Protein AF-A0A6Y2X0E4-F1 (afdb_monomer)

Organism: Salmonella diarizonae (NCBI:txid59204)

Solvent-accessible surface area (backbone atoms only — not comparable to full-atom values): 7925 Å² total; per-residue (Å²): 113,32,58,65,43,71,46,100,84,41,27,29,21,33,70,99,68,46,73,74,57,58,69,72,53,64,66,85,81,56,88,63,68,41,44,64,70,55,48,49,54,53,50,50,55,52,50,52,54,48,49,60,52,33,59,72,36,67,65,51,34,49,26,45,75,61,36,54,72,58,32,35,50,45,54,49,53,46,24,68,73,56,34,54,70,52,50,62,66,43,54,67,26,38,50,23,34,60,68,66,35,27,64,57,21,17,50,46,40,56,74,32,71,62,17,74,76,41,46,74,62,27,47,49,47,19,52,23,44,44,71,54,39,53,65,84,78,50,75,77,79,78,81,125

Radius of gyration: 17.16 Å; Cα contacts (8 Å, |Δi|>4): 173; chains: 1; bounding box: 37×36×43 Å

Sequence (144 aa):
SHKPYIDSLGYPTVGVGFKLGPQGASLKNYTFCLTDNVIEAWLQENIDRVYRSMQRNEKINRALLYSNSVRADILISMAYQMGVNGLAGFNNMLVAITGQDWNNAADEMRRSIWAKQTPERAERHATVIETGQWAPVYNFVINQ

Foldseek 3Di:
DWQFDQDPQQFTAIDPGHGDDDHPDDSVVPPDGDDPVRVVVVVVVLLVVLVVVLCVDPLSVLLCVLADPQLNVLLSVVCSVQNSVRSVVLNQLSVCSNVVVQLSNLVSLCPDPVCVVPVLSSNLSSVCSNPVDNPPSHDDPPPD

Secondary structure (DSSP, 8-state):
-BPPEE-TTS-EEETTTEE-SSTT--GGG----B-HHHHHHHHHHHHHHHHHHHHTSHHHHHHHHHS-HHHHHHHHHHHHHHHHHHHHT-HHHHHHHHTT-HHHHHHHHHTSHHHHHSHHHHHHHHHHHHHS--TTTS------

InterPro domains:
  IPR002196 Glycoside hydrolase, family 24 [PF00959] (2-116)
  IPR023346 Lysozyme-like domain superfamily [SSF53955] (2-138)
  IPR023347 Lysozyme domain superfamily [G3DSA:1.10.530.40] (1-142)
  IPR052619 Bacteriophage lysozyme-like [PTHR37406] (3-133)

Mean predicted aligned error: 4.48 Å

pLDDT: mean 94.45, std 9.69, range [33.06, 98.81]

Structure (mmCIF, N/CA/C/O backbone):
data_AF-A0A6Y2X0E4-F1
#
_entry.id   AF-A0A6Y2X0E4-F1
#
loop_
_atom_site.group_PDB
_atom_site.id
_atom_site.type_symbol
_atom_site.label_atom_id
_atom_site.label_alt_id
_atom_site.label_comp_id
_atom_site.label_asym_id
_atom_site.label_entity_id
_atom_site.label_seq_id
_atom_site.pdbx_PDB_ins_code
_atom_site.Cartn_x
_atom_site.Cartn_y
_atom_site.Cartn_z
_atom_site.occupancy
_atom_site.B_iso_or_equiv
_atom_site.auth_seq_id
_atom_site.auth_comp_id
_atom_site.auth_asym_id
_atom_site.auth_atom_id
_atom_site.pdbx_PDB_model_num
ATOM 1 N N . SER A 1 1 ? 19.398 6.090 -13.243 1.00 85.69 1 SER A N 1
ATOM 2 C CA . SER A 1 1 ? 18.702 5.406 -14.355 1.00 85.69 1 SER A CA 1
ATOM 3 C C . SER A 1 1 ? 18.625 3.915 -14.066 1.00 85.69 1 SER A C 1
ATOM 5 O O . SER A 1 1 ? 19.574 3.333 -13.553 1.00 85.69 1 SER A O 1
ATOM 7 N N . HIS A 1 2 ? 17.482 3.310 -14.366 1.00 93.69 2 HIS A N 1
ATOM 8 C CA . HIS A 1 2 ? 17.087 1.949 -14.025 1.00 93.69 2 HIS A CA 1
ATOM 9 C C . HIS A 1 2 ? 17.197 1.045 -15.245 1.00 93.69 2 HIS A C 1
ATOM 11 O O . HIS A 1 2 ? 16.571 1.309 -16.274 1.00 93.69 2 HIS A O 1
ATOM 17 N N . LYS A 1 3 ? 17.985 -0.024 -15.122 1.00 95.62 3 LYS A N 1
ATOM 18 C CA . LYS A 1 3 ? 18.105 -1.071 -16.141 1.00 95.62 3 LYS A CA 1
ATOM 19 C C . LYS A 1 3 ? 17.106 -2.196 -15.857 1.00 95.62 3 LYS A C 1
ATOM 21 O O . LYS A 1 3 ? 16.924 -2.535 -14.687 1.00 95.62 3 LYS A O 1
ATOM 26 N N . PRO A 1 4 ? 16.487 -2.791 -16.890 1.00 96.69 4 PRO A N 1
ATOM 27 C CA . PRO A 1 4 ? 15.738 -4.030 -16.742 1.00 96.69 4 PRO A CA 1
ATOM 28 C C . PRO A 1 4 ? 16.581 -5.136 -16.086 1.00 96.69 4 PRO A C 1
ATOM 30 O O . PRO A 1 4 ? 17.757 -5.306 -16.413 1.00 96.69 4 PRO A O 1
ATOM 33 N N . TYR A 1 5 ? 15.974 -5.895 -15.179 1.00 96.25 5 TYR A N 1
ATOM 34 C CA . TYR A 1 5 ? 16.561 -7.025 -14.459 1.00 96.25 5 TYR A CA 1
ATOM 35 C C . TYR A 1 5 ? 15.555 -8.181 -14.365 1.00 96.25 5 TYR A C 1
ATOM 37 O O . TYR A 1 5 ? 14.369 -7.991 -14.619 1.00 96.25 5 TYR A O 1
ATOM 45 N N . ILE A 1 6 ? 16.015 -9.391 -14.039 1.00 97.19 6 ILE A N 1
ATOM 46 C CA . ILE A 1 6 ? 15.119 -10.518 -13.740 1.00 97.19 6 ILE A CA 1
ATOM 47 C C . ILE A 1 6 ? 14.829 -10.511 -12.240 1.00 97.19 6 ILE A C 1
ATOM 49 O O . ILE A 1 6 ? 15.765 -10.548 -11.441 1.00 97.19 6 ILE A O 1
ATOM 53 N N . ASP A 1 7 ? 13.556 -10.428 -11.855 1.00 94.88 7 ASP A N 1
ATOM 54 C CA . ASP A 1 7 ? 13.161 -10.474 -10.447 1.00 94.88 7 ASP A CA 1
ATOM 55 C C . ASP A 1 7 ? 13.283 -11.881 -9.837 1.00 94.88 7 ASP A C 1
ATOM 57 O O . ASP A 1 7 ? 13.592 -12.863 -10.514 1.00 94.88 7 ASP A O 1
ATOM 61 N N . SER A 1 8 ? 13.033 -11.992 -8.529 1.00 90.94 8 SER A N 1
ATOM 62 C CA . SER A 1 8 ? 13.119 -13.261 -7.794 1.00 90.94 8 SER A CA 1
ATOM 63 C C . SER A 1 8 ? 12.133 -14.329 -8.274 1.00 90.94 8 SER A C 1
ATOM 65 O O . SER A 1 8 ? 12.314 -15.504 -7.963 1.00 90.94 8 SER A O 1
ATOM 67 N N . LEU A 1 9 ? 11.105 -13.943 -9.035 1.00 91.19 9 LEU A N 1
ATOM 68 C CA . LEU A 1 9 ? 10.119 -14.844 -9.621 1.00 91.19 9 LEU A CA 1
ATOM 69 C C . LEU A 1 9 ? 10.422 -15.154 -11.098 1.00 91.19 9 LEU A C 1
ATOM 71 O O . LEU A 1 9 ? 9.677 -15.902 -11.729 1.00 91.19 9 LEU A O 1
ATOM 75 N N . GLY A 1 10 ? 11.516 -14.636 -11.662 1.00 95.06 10 GLY A N 1
ATOM 76 C CA . GLY A 1 10 ? 11.939 -14.924 -13.031 1.00 95.06 10 GLY A CA 1
ATOM 77 C C . GLY A 1 10 ? 11.286 -14.042 -14.101 1.00 95.06 10 GLY A C 1
ATOM 78 O O . GLY A 1 10 ? 11.324 -14.401 -15.282 1.00 95.06 10 GLY A O 1
ATOM 79 N N . TYR A 1 11 ? 10.669 -12.919 -13.729 1.00 96.75 11 TYR A N 1
ATOM 80 C CA . TYR A 1 11 ? 10.089 -11.976 -14.687 1.00 96.75 11 TYR A CA 1
ATOM 81 C C . TYR A 1 11 ? 11.062 -10.837 -15.019 1.00 96.75 11 TYR A C 1
ATOM 83 O O . TYR A 1 11 ? 11.751 -10.344 -14.123 1.00 96.75 11 TYR A O 1
ATOM 91 N N . PRO A 1 12 ? 11.107 -10.366 -16.281 1.00 97.38 12 PRO A N 1
ATOM 92 C CA . PRO A 1 12 ? 11.740 -9.095 -16.612 1.00 97.38 12 PRO A CA 1
ATOM 93 C C . PRO A 1 12 ? 11.022 -7.948 -15.909 1.00 97.38 12 PRO A C 1
ATOM 95 O O . PRO A 1 12 ? 9.812 -7.784 -16.075 1.00 97.38 12 PRO A O 1
ATOM 98 N N . THR A 1 13 ? 11.777 -7.145 -15.173 1.00 95.94 13 THR A N 1
ATOM 99 C CA . THR A 1 13 ? 11.279 -6.116 -14.261 1.00 95.94 13 THR A CA 1
ATOM 100 C C . THR A 1 13 ? 12.200 -4.889 -14.299 1.00 95.94 13 THR A C 1
ATOM 102 O O . THR A 1 13 ? 13.376 -5.004 -14.636 1.00 95.94 13 THR A O 1
ATOM 105 N N . VAL A 1 14 ? 11.694 -3.688 -14.004 1.00 95.75 14 VAL A N 1
ATOM 106 C CA . VAL A 1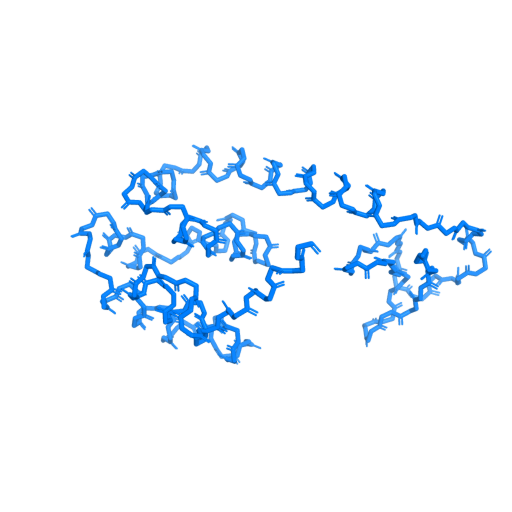 14 ? 12.501 -2.452 -13.940 1.00 95.75 14 VAL A CA 1
ATOM 107 C C . VAL A 1 14 ? 12.056 -1.532 -12.804 1.00 95.75 14 VAL A C 1
ATOM 109 O O . VAL A 1 14 ? 10.890 -1.534 -12.404 1.00 95.75 14 VAL A O 1
ATOM 112 N N . GLY A 1 15 ? 12.988 -0.718 -12.300 1.00 92.25 15 GLY A N 1
ATOM 113 C CA . GLY A 1 15 ? 12.719 0.304 -11.290 1.00 92.25 15 GLY A CA 1
ATOM 114 C C . GLY A 1 15 ? 12.159 -0.290 -10.002 1.00 92.25 15 GLY A C 1
ATOM 115 O O . GLY A 1 15 ? 12.710 -1.244 -9.464 1.00 92.25 15 GLY A O 1
ATOM 116 N N . VAL A 1 16 ? 11.033 0.247 -9.532 1.00 89.06 16 VAL A N 1
ATOM 117 C CA . VAL A 1 16 ? 10.366 -0.158 -8.279 1.00 89.06 16 VAL A CA 1
ATOM 118 C C . VAL A 1 16 ? 9.529 -1.443 -8.404 1.00 89.06 16 VAL A C 1
ATOM 120 O O . VAL A 1 16 ? 8.525 -1.610 -7.716 1.00 89.06 16 VAL A O 1
ATOM 123 N N . GLY A 1 17 ? 9.925 -2.362 -9.288 1.00 87.25 17 GLY A N 1
ATOM 124 C CA . GLY A 1 17 ? 9.238 -3.642 -9.471 1.00 87.25 17 GLY A CA 1
ATOM 125 C C . GLY A 1 17 ? 8.208 -3.670 -10.606 1.00 87.25 17 GLY A C 1
ATOM 126 O O . GLY A 1 17 ? 7.274 -4.470 -10.559 1.00 87.25 17 GLY A O 1
ATOM 127 N N . PHE A 1 18 ? 8.344 -2.826 -11.635 1.00 91.25 18 PHE A N 1
ATOM 128 C CA . PHE A 1 18 ? 7.450 -2.874 -12.796 1.00 91.25 18 PHE A CA 1
ATOM 129 C C . PHE A 1 18 ? 7.782 -4.047 -13.710 1.00 91.25 18 PHE A C 1
ATOM 131 O O . PHE A 1 18 ? 8.813 -4.048 -14.381 1.00 91.25 18 PHE A O 1
ATOM 138 N N . LYS A 1 19 ? 6.874 -5.021 -13.767 1.00 92.75 19 LYS A N 1
ATOM 139 C CA . LYS A 1 19 ? 6.943 -6.164 -14.678 1.00 92.75 19 LYS A CA 1
ATOM 140 C C . LYS A 1 19 ? 6.837 -5.708 -16.137 1.00 92.75 19 LYS A C 1
ATOM 142 O O . LYS A 1 19 ? 5.866 -5.063 -16.523 1.00 92.75 19 LYS A O 1
ATOM 147 N N . LEU A 1 20 ? 7.808 -6.099 -16.956 1.00 94.50 20 LEU A N 1
ATOM 148 C CA . LEU A 1 20 ? 7.929 -5.740 -18.372 1.00 94.50 20 LEU A CA 1
ATOM 149 C C . LEU A 1 20 ? 7.461 -6.843 -19.333 1.00 94.50 20 LEU A C 1
ATOM 151 O O . LEU A 1 20 ? 7.294 -6.593 -20.528 1.00 94.50 20 LEU A O 1
ATOM 155 N N . GLY A 1 21 ? 7.283 -8.077 -18.857 1.00 94.56 21 GLY A N 1
ATOM 156 C CA . GLY A 1 21 ? 6.902 -9.187 -19.728 1.00 94.56 21 GLY A CA 1
ATOM 157 C C . GLY A 1 21 ? 6.663 -10.520 -19.026 1.00 94.56 21 GLY A C 1
ATOM 158 O O . GLY A 1 21 ? 6.610 -10.579 -17.793 1.00 94.56 21 GLY A O 1
ATOM 159 N N . PRO A 1 22 ? 6.459 -11.598 -19.807 1.00 96.19 22 PRO A N 1
ATOM 160 C CA . PRO A 1 22 ? 6.201 -12.929 -19.273 1.00 96.19 22 PRO A CA 1
ATOM 161 C C . PRO A 1 22 ? 7.445 -13.530 -18.608 1.00 96.19 22 PRO A C 1
ATOM 163 O O . PRO A 1 22 ? 8.574 -13.093 -18.838 1.00 96.19 22 PRO A O 1
ATOM 166 N N . GLN A 1 23 ? 7.223 -14.543 -17.769 1.00 96.62 23 GLN A N 1
ATOM 167 C CA . GLN A 1 23 ? 8.292 -15.237 -17.050 1.00 96.62 23 GLN A CA 1
ATOM 168 C C . GLN A 1 23 ? 9.280 -15.854 -18.044 1.00 96.62 23 GLN A C 1
ATOM 170 O O . GLN A 1 23 ? 8.866 -16.408 -19.061 1.00 96.62 23 GLN A O 1
ATOM 175 N N . GLY A 1 24 ? 10.578 -15.757 -17.759 1.00 94.31 24 GLY A N 1
ATOM 176 C CA . GLY A 1 24 ? 11.629 -16.343 -18.596 1.00 94.31 24 GLY A CA 1
ATOM 177 C C . GLY A 1 24 ? 11.917 -15.598 -19.905 1.00 94.31 24 GLY A C 1
ATOM 178 O O . GLY A 1 24 ? 12.793 -16.023 -20.658 1.00 94.31 24 GLY A O 1
ATOM 179 N N . ALA A 1 25 ? 11.238 -14.482 -20.192 1.00 96.75 25 ALA A N 1
ATOM 180 C CA . ALA A 1 25 ? 11.591 -13.656 -21.341 1.00 96.75 25 ALA A CA 1
ATOM 181 C C . ALA A 1 25 ? 13.013 -13.082 -21.195 1.00 96.75 25 ALA A C 1
ATOM 183 O O . ALA A 1 25 ? 13.436 -12.652 -20.122 1.00 96.75 25 ALA A O 1
ATOM 184 N N . SER A 1 26 ? 13.769 -13.080 -22.295 1.00 96.00 26 SER A N 1
ATOM 185 C CA . SER A 1 26 ? 15.163 -12.632 -22.283 1.00 96.00 26 SER A CA 1
ATOM 186 C C . SER A 1 26 ? 15.268 -11.120 -22.078 1.00 96.00 26 SER A C 1
ATOM 188 O O . SER A 1 26 ? 14.636 -10.350 -22.804 1.00 96.00 26 SER A O 1
ATOM 190 N N . LEU A 1 27 ? 16.159 -10.684 -21.178 1.00 95.94 27 LEU A N 1
ATOM 191 C CA . LEU A 1 27 ? 16.482 -9.261 -20.999 1.00 95.94 27 LEU A CA 1
ATOM 192 C C . LEU A 1 27 ? 17.016 -8.594 -22.275 1.00 95.94 27 LEU A C 1
ATOM 194 O O . LEU A 1 27 ? 16.895 -7.382 -22.418 1.00 95.94 27 LEU A O 1
ATOM 198 N N . LYS A 1 28 ? 17.548 -9.368 -23.234 1.00 95.75 28 LYS A N 1
ATOM 199 C CA . LYS A 1 28 ? 18.023 -8.851 -24.530 1.00 95.75 28 LYS A CA 1
ATOM 200 C C . LYS A 1 28 ? 16.928 -8.144 -25.339 1.00 95.75 28 LYS A C 1
ATOM 202 O O . LYS A 1 28 ? 17.253 -7.316 -26.181 1.00 95.75 28 LYS A O 1
ATOM 207 N N . ASN A 1 29 ? 15.655 -8.436 -25.062 1.00 94.19 29 ASN A N 1
ATOM 208 C CA . ASN A 1 29 ? 14.514 -7.787 -25.710 1.00 94.19 29 ASN A CA 1
ATOM 209 C C . ASN A 1 29 ? 14.220 -6.379 -25.150 1.00 94.19 29 ASN A C 1
ATOM 211 O O . ASN A 1 29 ? 13.408 -5.658 -25.723 1.00 94.19 29 ASN A O 1
ATOM 215 N N . TYR A 1 30 ? 14.862 -5.978 -24.047 1.00 94.62 30 TYR A N 1
ATOM 216 C CA . TYR A 1 30 ? 14.616 -4.717 -23.344 1.00 94.62 30 TYR A CA 1
ATOM 217 C C . TYR A 1 30 ? 15.886 -3.858 -23.347 1.00 94.62 30 TYR A C 1
ATOM 219 O O . TYR A 1 30 ? 16.681 -3.873 -22.411 1.00 94.62 30 TYR A O 1
ATOM 227 N N . THR A 1 31 ? 16.093 -3.113 -24.432 1.00 94.69 31 THR A N 1
ATOM 228 C CA . THR A 1 31 ? 17.335 -2.361 -24.699 1.00 94.69 31 THR A CA 1
ATOM 229 C C . THR A 1 31 ? 17.370 -0.952 -24.093 1.00 94.69 31 THR A C 1
ATOM 231 O O . THR A 1 31 ? 18.334 -0.216 -24.294 1.00 94.69 31 THR A O 1
ATOM 234 N N . PHE A 1 32 ? 16.332 -0.559 -23.353 1.00 93.56 32 PHE A N 1
ATOM 235 C CA . PHE A 1 32 ? 16.172 0.780 -22.786 1.00 93.56 32 PHE A CA 1
ATOM 236 C C . PHE A 1 32 ? 16.536 0.836 -21.295 1.00 93.56 32 PHE A C 1
ATOM 238 O O . PHE A 1 32 ? 16.590 -0.176 -20.601 1.00 93.56 32 PHE A O 1
ATOM 245 N N . CYS A 1 33 ? 16.750 2.051 -20.790 1.00 93.06 33 CYS A N 1
ATOM 246 C CA . CYS A 1 33 ? 16.818 2.355 -19.360 1.00 93.06 33 CYS A CA 1
ATOM 247 C C . CYS A 1 33 ? 15.768 3.416 -19.036 1.00 93.06 33 CYS A C 1
ATOM 249 O O . CYS A 1 33 ? 15.512 4.291 -19.862 1.00 93.06 33 CYS A O 1
ATOM 251 N N . LEU A 1 34 ? 15.202 3.378 -17.833 1.00 93.88 34 LEU A N 1
ATOM 252 C CA . LEU A 1 34 ? 14.244 4.389 -17.380 1.00 93.88 34 LEU A CA 1
ATOM 253 C C . LEU A 1 34 ? 14.918 5.358 -16.410 1.00 93.88 34 LEU A C 1
ATOM 255 O O . LEU A 1 34 ? 15.734 4.959 -15.584 1.00 93.88 34 LEU A O 1
ATOM 259 N N . THR A 1 35 ? 14.636 6.650 -16.513 1.00 95.50 35 THR A N 1
ATOM 260 C CA . THR A 1 35 ? 15.101 7.622 -15.514 1.00 95.50 35 THR A CA 1
ATOM 261 C C . THR A 1 35 ? 14.222 7.556 -14.269 1.00 95.50 35 THR A C 1
ATOM 263 O O . THR A 1 35 ? 13.135 6.978 -14.310 1.00 95.50 35 THR A O 1
ATOM 266 N N . ASP A 1 36 ? 14.681 8.146 -13.166 1.00 93.38 36 ASP A N 1
ATOM 267 C CA . ASP A 1 36 ? 13.885 8.239 -11.938 1.00 93.38 36 ASP A CA 1
ATOM 268 C C . ASP A 1 36 ? 12.542 8.935 -12.206 1.00 93.38 36 ASP A C 1
ATOM 270 O O . ASP A 1 36 ? 11.502 8.374 -11.883 1.00 93.38 36 ASP A O 1
ATOM 274 N N . ASN A 1 37 ? 12.545 10.040 -12.961 1.00 95.38 37 ASN A N 1
ATOM 275 C CA . ASN A 1 37 ? 11.324 10.760 -13.346 1.00 95.38 37 ASN A CA 1
ATOM 276 C C . ASN A 1 37 ? 10.328 9.889 -14.133 1.00 95.38 37 ASN A C 1
ATOM 278 O O . ASN A 1 37 ? 9.119 10.031 -13.973 1.00 95.38 37 ASN A O 1
ATOM 282 N N . VAL A 1 38 ? 10.807 8.986 -15.000 1.00 94.38 38 VAL A N 1
ATOM 283 C CA . VAL A 1 38 ? 9.918 8.085 -15.755 1.00 94.38 38 VAL A CA 1
ATOM 284 C C . VAL A 1 38 ? 9.341 7.000 -14.846 1.00 94.38 38 VAL A C 1
ATOM 286 O O . VAL A 1 38 ? 8.163 6.667 -14.964 1.00 94.38 38 VAL A O 1
ATOM 289 N N . ILE A 1 39 ? 10.148 6.461 -13.928 1.00 94.25 39 ILE A N 1
ATOM 290 C CA . I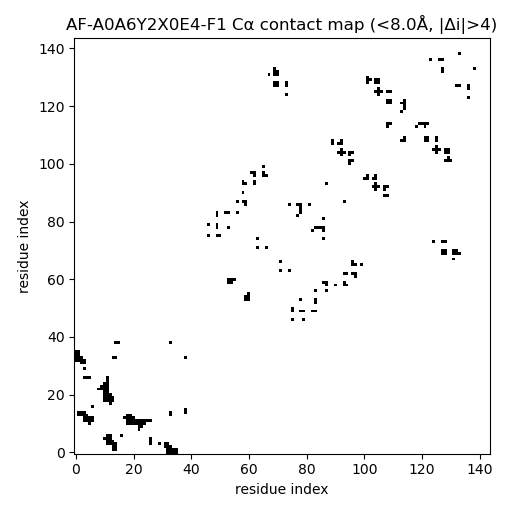LE A 1 39 ? 9.678 5.500 -12.922 1.00 94.25 39 ILE A CA 1
ATOM 291 C C . ILE A 1 39 ? 8.639 6.144 -12.003 1.00 94.25 39 ILE A C 1
ATOM 293 O O . ILE A 1 39 ? 7.606 5.532 -11.743 1.00 94.25 39 ILE A O 1
ATOM 297 N N . GLU A 1 40 ? 8.883 7.372 -11.559 1.00 93.38 40 GLU A N 1
ATOM 298 C CA . GLU A 1 40 ? 7.977 8.133 -10.703 1.00 93.38 40 GLU A CA 1
ATOM 299 C C . GLU A 1 40 ? 6.658 8.443 -11.414 1.00 93.38 40 GLU A C 1
ATOM 301 O O . GLU A 1 40 ? 5.594 8.133 -10.883 1.00 93.38 40 GLU A O 1
ATOM 306 N N . ALA A 1 41 ? 6.707 8.946 -12.652 1.00 94.56 41 ALA A N 1
ATOM 307 C CA . ALA A 1 41 ? 5.503 9.209 -13.438 1.00 94.56 41 ALA A CA 1
ATOM 308 C C . ALA A 1 41 ? 4.669 7.935 -13.657 1.00 94.56 41 ALA A C 1
ATOM 310 O O . ALA A 1 41 ? 3.444 7.955 -13.536 1.00 94.56 41 ALA A O 1
ATOM 311 N N . TRP A 1 42 ? 5.323 6.803 -13.937 1.00 93.19 42 TRP A N 1
ATOM 312 C CA . TRP A 1 42 ? 4.619 5.533 -14.096 1.00 93.19 42 TRP A CA 1
ATOM 313 C C . TRP A 1 42 ? 4.033 5.029 -12.770 1.00 93.19 42 TRP A C 1
ATOM 315 O O . TRP A 1 42 ? 2.911 4.519 -12.738 1.00 93.19 42 TRP A O 1
ATOM 325 N N . LEU A 1 43 ? 4.754 5.188 -11.658 1.00 92.88 43 LEU A N 1
ATOM 326 C CA . LEU A 1 43 ? 4.237 4.863 -10.331 1.00 92.88 43 LEU A CA 1
ATOM 327 C C . LEU A 1 43 ? 2.997 5.694 -10.008 1.00 92.88 43 LEU A C 1
ATOM 329 O O . LEU A 1 43 ? 1.985 5.116 -9.610 1.00 92.88 43 LEU A O 1
ATOM 333 N N . GLN A 1 44 ? 3.050 7.002 -10.253 1.00 94.06 44 GLN A N 1
ATOM 334 C CA . GLN A 1 44 ? 1.934 7.906 -10.008 1.00 94.06 44 GLN A CA 1
ATOM 335 C C . GLN A 1 44 ? 0.702 7.519 -10.832 1.00 94.06 44 GLN A C 1
ATOM 337 O O . GLN A 1 44 ? -0.380 7.379 -10.271 1.00 94.06 44 GLN A O 1
ATOM 342 N N . GLU A 1 45 ? 0.856 7.230 -12.127 1.00 94.75 45 GLU A N 1
ATOM 343 C CA . GLU A 1 45 ? -0.263 6.782 -12.970 1.00 94.75 45 GLU A CA 1
ATOM 344 C C . GLU A 1 45 ? -0.896 5.480 -12.444 1.00 94.75 45 GLU A C 1
ATOM 346 O O . GLU A 1 45 ? -2.119 5.300 -12.450 1.00 94.75 45 GLU A O 1
ATOM 351 N N . ASN A 1 46 ? -0.079 4.546 -11.946 1.00 92.44 46 AS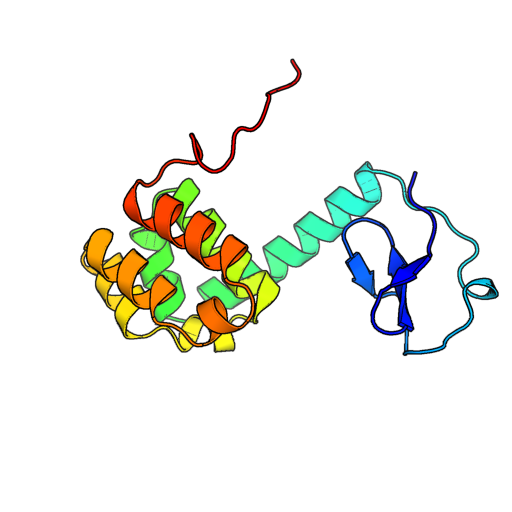N A N 1
ATOM 352 C CA . ASN A 1 46 ? -0.595 3.315 -11.353 1.00 92.44 46 ASN A CA 1
ATOM 353 C C . ASN A 1 46 ? -1.325 3.573 -10.025 1.00 92.44 46 ASN A C 1
ATOM 355 O O . ASN A 1 46 ? -2.381 2.974 -9.802 1.00 92.44 46 ASN A O 1
ATOM 359 N N . ILE A 1 47 ? -0.793 4.451 -9.168 1.00 94.56 47 ILE A N 1
ATOM 360 C CA . ILE A 1 47 ? -1.440 4.872 -7.918 1.00 94.56 47 ILE A CA 1
ATOM 361 C C . ILE A 1 47 ? -2.785 5.532 -8.226 1.00 94.56 47 ILE A C 1
ATOM 363 O O . ILE A 1 47 ? -3.798 5.113 -7.667 1.00 94.56 47 ILE A O 1
ATOM 367 N N . ASP A 1 48 ? -2.833 6.468 -9.172 1.00 96.50 48 ASP A N 1
ATOM 368 C CA . ASP A 1 48 ? -4.055 7.160 -9.584 1.00 96.50 48 ASP A CA 1
ATOM 369 C C . ASP A 1 48 ? -5.118 6.180 -10.085 1.00 96.50 48 ASP A C 1
ATOM 371 O O . ASP A 1 48 ? -6.294 6.271 -9.721 1.00 96.50 48 ASP A O 1
ATOM 375 N N . ARG A 1 49 ? -4.722 5.193 -10.897 1.00 96.50 49 ARG A N 1
ATOM 376 C CA . ARG A 1 49 ? -5.637 4.149 -11.379 1.00 96.50 49 ARG A CA 1
ATOM 377 C C . ARG A 1 49 ? -6.212 3.318 -10.230 1.00 96.50 49 ARG A C 1
ATOM 379 O O . ARG A 1 49 ? -7.413 3.015 -10.233 1.00 96.50 49 ARG A O 1
ATOM 386 N N . VAL A 1 50 ? -5.376 2.932 -9.265 1.00 96.94 50 VAL A N 1
ATOM 387 C CA . VAL A 1 50 ? -5.810 2.190 -8.071 1.00 96.94 50 VAL A CA 1
ATOM 388 C C . VAL A 1 50 ? -6.746 3.054 -7.233 1.00 96.94 50 VAL A C 1
ATOM 390 O O . VAL A 1 50 ? -7.840 2.602 -6.903 1.00 96.94 50 VAL A O 1
ATOM 393 N N . TYR A 1 51 ? -6.383 4.308 -6.976 1.00 97.94 51 TYR A N 1
ATOM 394 C CA . TYR A 1 51 ? -7.174 5.246 -6.188 1.00 97.94 51 TYR A CA 1
ATOM 395 C C . TYR A 1 51 ? -8.558 5.498 -6.804 1.00 97.94 51 TYR A C 1
ATOM 397 O O . TYR A 1 51 ? -9.573 5.327 -6.130 1.00 97.94 51 TYR A O 1
ATOM 405 N N . ARG A 1 52 ? -8.641 5.758 -8.117 1.00 98.25 52 ARG A N 1
ATOM 406 C CA . ARG A 1 52 ? -9.931 5.875 -8.831 1.00 98.25 52 ARG A CA 1
ATOM 407 C C . ARG A 1 52 ? -10.783 4.609 -8.701 1.00 98.25 52 ARG A C 1
ATOM 409 O O . ARG A 1 52 ? -12.007 4.685 -8.647 1.00 98.25 52 ARG A O 1
ATOM 416 N N . SER A 1 53 ? -10.153 3.436 -8.667 1.00 98.12 53 SER A N 1
ATOM 417 C CA . SER A 1 53 ? -10.857 2.160 -8.490 1.00 98.12 53 SER A CA 1
ATOM 418 C C . SER A 1 53 ? -11.334 1.964 -7.046 1.00 98.12 53 SER A C 1
ATOM 420 O O . SER A 1 53 ? -12.442 1.475 -6.837 1.00 98.12 53 SER A O 1
ATOM 422 N N . MET A 1 54 ? -10.547 2.398 -6.056 1.00 98.56 54 MET A N 1
ATOM 423 C CA . MET A 1 54 ? -10.940 2.426 -4.643 1.00 98.56 54 MET A CA 1
ATOM 424 C C . MET A 1 54 ? -12.161 3.321 -4.418 1.00 98.56 54 MET A C 1
ATOM 426 O O . MET A 1 54 ? -13.092 2.905 -3.736 1.00 98.56 54 MET A O 1
ATOM 430 N N . GLN A 1 55 ? -12.206 4.500 -5.046 1.00 98.19 55 GLN A N 1
ATOM 431 C CA . GLN A 1 55 ? -13.332 5.438 -4.936 1.00 98.19 55 GLN A CA 1
ATOM 432 C C . GLN A 1 55 ? -14.659 4.866 -5.464 1.00 98.19 55 GLN A C 1
ATOM 434 O O . GLN A 1 55 ? -15.730 5.269 -5.019 1.00 98.19 55 GLN A O 1
ATOM 439 N N . ARG A 1 56 ? -14.608 3.902 -6.393 1.00 98.19 56 ARG A N 1
ATOM 440 C CA . ARG A 1 56 ? -15.800 3.210 -6.918 1.00 98.19 56 ARG A CA 1
ATOM 441 C C . ARG A 1 56 ? -16.305 2.096 -6.000 1.00 98.19 56 ARG A C 1
ATOM 443 O O . ARG A 1 56 ? -17.419 1.618 -6.191 1.00 98.19 56 ARG A O 1
ATOM 450 N N . ASN A 1 57 ? -15.506 1.658 -5.029 1.00 98.50 57 ASN A N 1
ATOM 451 C CA . ASN A 1 57 ? -15.930 0.695 -4.022 1.00 98.50 57 ASN A CA 1
ATOM 452 C C . ASN A 1 57 ? -16.467 1.446 -2.798 1.00 98.50 57 ASN A C 1
ATOM 454 O O . ASN A 1 57 ? -15.709 2.124 -2.111 1.00 98.50 57 ASN A O 1
ATOM 458 N N . GLU A 1 58 ? -17.759 1.305 -2.497 1.00 98.06 58 GLU A N 1
ATOM 459 C CA . GLU A 1 58 ? -18.411 2.106 -1.451 1.00 98.06 58 GLU A CA 1
ATOM 460 C C . GLU A 1 58 ? -17.745 1.969 -0.071 1.00 98.06 58 GLU A C 1
ATOM 462 O O . GLU A 1 58 ? -17.513 2.973 0.602 1.00 98.06 58 GLU A O 1
ATOM 467 N N . LYS A 1 59 ? -17.394 0.745 0.346 1.00 98.19 59 LYS A N 1
ATOM 468 C CA . LYS A 1 59 ? -16.794 0.490 1.667 1.00 98.19 59 LYS A CA 1
ATOM 469 C C . LYS A 1 59 ? -15.426 1.154 1.794 1.00 98.19 59 LYS A C 1
ATOM 471 O O . LYS A 1 59 ? -15.143 1.800 2.799 1.00 98.19 59 LYS A O 1
ATOM 476 N N . ILE A 1 60 ? -14.597 1.014 0.760 1.00 98.75 60 ILE A N 1
ATOM 477 C CA . ILE A 1 60 ? -13.261 1.615 0.734 1.00 98.75 60 ILE A CA 1
ATOM 478 C C . ILE A 1 60 ? -13.369 3.137 0.640 1.00 98.75 60 ILE A C 1
ATOM 480 O O . ILE A 1 60 ? -12.690 3.835 1.386 1.00 98.75 60 ILE A O 1
ATOM 484 N N . ASN A 1 61 ? -14.245 3.660 -0.221 1.00 98.62 61 ASN A N 1
ATOM 485 C CA . ASN A 1 61 ? -14.441 5.098 -0.366 1.00 98.62 61 ASN A CA 1
ATOM 486 C C . ASN A 1 61 ? -14.896 5.745 0.949 1.00 98.62 61 ASN A C 1
ATOM 488 O O . ASN A 1 61 ? -14.371 6.785 1.330 1.00 98.62 61 ASN A O 1
ATOM 492 N N . ARG A 1 62 ? -15.805 5.102 1.697 1.00 98.38 62 ARG A N 1
ATOM 493 C CA . ARG A 1 62 ? -16.158 5.562 3.047 1.00 98.38 62 ARG A CA 1
ATOM 494 C C . ARG A 1 62 ? -14.943 5.558 3.970 1.00 98.38 62 ARG A C 1
ATOM 496 O O . ARG A 1 62 ? -14.671 6.580 4.581 1.00 98.38 62 ARG A O 1
ATOM 503 N N . ALA A 1 63 ? -14.182 4.468 4.043 1.00 98.56 63 ALA A N 1
ATOM 504 C CA . ALA A 1 63 ? -12.993 4.409 4.896 1.00 98.56 63 ALA A CA 1
ATOM 505 C C . ALA A 1 63 ? -11.951 5.497 4.556 1.00 98.56 63 ALA A C 1
ATOM 507 O O . ALA A 1 63 ? -11.346 6.075 5.460 1.00 98.56 63 ALA A O 1
ATOM 508 N N . LEU A 1 64 ? -11.787 5.834 3.271 1.00 98.44 64 LEU A N 1
ATOM 509 C CA . LEU A 1 64 ? -10.934 6.939 2.826 1.00 98.44 64 LEU A CA 1
ATOM 510 C C . LEU A 1 64 ? -11.409 8.295 3.370 1.00 98.44 64 LEU A C 1
ATOM 512 O O . LEU A 1 64 ? -10.584 9.072 3.833 1.00 98.44 64 LEU A O 1
ATOM 516 N N . LEU A 1 65 ? -12.718 8.568 3.367 1.00 98.25 65 LEU A N 1
ATOM 517 C CA . LEU A 1 65 ? -13.279 9.840 3.851 1.00 98.25 65 LEU A CA 1
ATOM 518 C C . LEU A 1 65 ? -13.079 10.072 5.358 1.00 98.25 65 LEU A C 1
ATOM 520 O O . LEU A 1 65 ? -13.014 11.220 5.787 1.00 98.25 65 LEU A O 1
ATOM 524 N N . TYR A 1 66 ? -12.984 9.004 6.153 1.00 98.31 66 TYR A N 1
ATOM 525 C CA . TYR A 1 66 ? -12.713 9.085 7.597 1.00 98.31 66 TYR A CA 1
ATOM 526 C C . TYR A 1 66 ? -11.213 9.064 7.932 1.00 98.31 66 TYR A C 1
ATOM 528 O O . TYR A 1 66 ? -10.833 9.248 9.087 1.00 98.31 66 TYR A O 1
ATOM 536 N N . SER A 1 67 ? -10.352 8.830 6.942 1.00 98.25 67 SER A N 1
ATOM 537 C CA . SER A 1 67 ? -8.908 8.715 7.124 1.00 98.25 67 SER A CA 1
ATOM 538 C C . SER A 1 67 ? -8.226 10.073 6.954 1.00 98.25 67 SER A C 1
ATOM 540 O O . SER A 1 67 ? -8.584 10.853 6.075 1.00 98.25 67 SER A O 1
ATOM 542 N N . ASN A 1 68 ? -7.187 10.347 7.750 1.00 98.19 68 ASN A N 1
ATOM 543 C CA . ASN A 1 68 ? -6.235 11.400 7.390 1.00 98.19 68 ASN A CA 1
ATOM 544 C C . ASN A 1 68 ? -5.365 10.933 6.202 1.00 98.19 68 ASN A C 1
ATOM 546 O O . ASN A 1 68 ? -5.408 9.760 5.824 1.00 98.19 68 ASN A O 1
ATOM 550 N N . SER A 1 69 ? -4.561 11.833 5.627 1.00 97.12 69 SER A N 1
ATOM 551 C CA . SER A 1 69 ? -3.704 11.507 4.474 1.00 97.12 69 SER A CA 1
ATOM 552 C C . SER A 1 69 ? -2.808 10.294 4.732 1.00 97.12 69 SER A C 1
ATOM 554 O O . SER A 1 69 ? -2.768 9.376 3.924 1.00 97.12 69 SER A O 1
ATOM 556 N N . VAL A 1 70 ? -2.191 10.229 5.911 1.00 97.75 70 VAL A N 1
ATOM 557 C CA . VAL A 1 70 ? -1.291 9.141 6.314 1.00 97.75 70 VAL A CA 1
ATOM 558 C C . VAL A 1 70 ? -1.996 7.776 6.314 1.00 97.75 70 VAL A C 1
ATOM 560 O O . VAL A 1 70 ? -1.477 6.794 5.788 1.00 97.75 70 VAL A O 1
ATOM 563 N N . ARG A 1 71 ? -3.211 7.695 6.865 1.00 98.38 71 ARG A N 1
ATOM 564 C CA . ARG A 1 71 ? -4.014 6.462 6.860 1.00 98.38 71 ARG A CA 1
ATOM 565 C C . ARG A 1 71 ? -4.518 6.121 5.460 1.00 98.38 71 ARG A C 1
ATOM 567 O O . ARG A 1 71 ? -4.525 4.949 5.084 1.00 98.38 71 ARG A O 1
ATOM 574 N N . ALA A 1 72 ? -4.899 7.127 4.673 1.00 98.31 72 ALA A N 1
ATOM 575 C CA . ALA A 1 72 ? -5.303 6.931 3.285 1.00 98.31 72 ALA A CA 1
ATOM 576 C C . ALA A 1 72 ? -4.157 6.337 2.449 1.00 98.31 72 ALA A C 1
ATOM 578 O O . ALA A 1 72 ? -4.392 5.404 1.680 1.00 98.31 72 ALA A O 1
ATOM 579 N N . ASP A 1 73 ? -2.920 6.782 2.671 1.00 97.31 73 ASP A N 1
ATOM 580 C CA . ASP A 1 73 ? -1.734 6.245 2.002 1.00 97.31 73 ASP A CA 1
ATOM 581 C C . ASP A 1 73 ? -1.498 4.766 2.344 1.00 97.31 73 ASP A C 1
ATOM 583 O O . ASP A 1 73 ? -1.133 3.975 1.468 1.00 97.31 73 ASP A O 1
ATOM 587 N N . ILE A 1 74 ? -1.790 4.337 3.578 1.00 98.25 74 ILE A N 1
ATOM 588 C CA . ILE A 1 74 ? -1.770 2.913 3.941 1.00 98.25 74 ILE A CA 1
ATOM 589 C C . ILE A 1 74 ? -2.829 2.120 3.169 1.00 98.25 74 ILE A C 1
ATOM 591 O O . ILE A 1 74 ? -2.510 1.067 2.608 1.00 98.25 74 ILE A O 1
ATOM 595 N N . LEU A 1 75 ? -4.061 2.627 3.074 1.00 98.62 75 LEU A N 1
ATOM 596 C CA . LEU A 1 75 ? -5.128 1.968 2.312 1.00 98.62 75 LEU A CA 1
ATOM 597 C C . LEU A 1 75 ? -4.777 1.865 0.819 1.00 98.62 75 LEU A C 1
ATOM 599 O O . LEU A 1 75 ? -4.966 0.809 0.213 1.00 98.62 75 LEU A O 1
ATOM 603 N N . ILE A 1 76 ? -4.207 2.921 0.234 1.00 98.19 76 ILE A N 1
ATOM 604 C CA . ILE A 1 76 ? -3.717 2.926 -1.152 1.00 98.19 76 ILE A CA 1
ATOM 605 C C . ILE A 1 76 ? -2.594 1.899 -1.321 1.00 98.19 76 ILE A C 1
ATOM 607 O O . ILE A 1 76 ? -2.620 1.094 -2.252 1.00 98.19 76 ILE A O 1
ATOM 611 N N . SER A 1 77 ? -1.637 1.867 -0.391 1.00 96.50 77 SER A N 1
ATOM 612 C CA . SER A 1 77 ? -0.520 0.920 -0.396 1.00 96.50 77 SER A CA 1
ATOM 613 C C . SER A 1 77 ? -0.990 -0.538 -0.341 1.00 96.50 77 SER A C 1
ATOM 615 O O . SER A 1 77 ? -0.453 -1.390 -1.057 1.00 96.50 77 SER A O 1
ATOM 617 N N . MET A 1 78 ? -2.009 -0.833 0.473 1.00 98.06 78 MET A N 1
ATOM 618 C CA . MET A 1 78 ? -2.647 -2.150 0.522 1.00 98.06 78 MET A CA 1
ATOM 619 C C . MET A 1 78 ? -3.337 -2.473 -0.805 1.00 98.06 78 MET A C 1
ATOM 621 O O . MET A 1 78 ? -3.044 -3.510 -1.398 1.00 98.06 78 MET A O 1
ATOM 625 N N . ALA A 1 79 ? -4.194 -1.580 -1.315 1.00 98.00 79 ALA A N 1
ATOM 626 C CA . ALA A 1 79 ? -4.903 -1.781 -2.580 1.00 98.00 79 ALA A CA 1
ATOM 627 C C . ALA A 1 79 ? -3.950 -1.965 -3.771 1.00 98.00 79 ALA A C 1
ATOM 629 O O . ALA A 1 79 ? -4.246 -2.741 -4.677 1.00 98.00 79 ALA A O 1
ATOM 630 N N . TYR A 1 80 ? -2.794 -1.303 -3.760 1.00 94.62 80 TYR A N 1
ATOM 631 C CA . TYR A 1 80 ? -1.749 -1.498 -4.758 1.00 94.62 80 TYR A CA 1
ATOM 632 C C . TYR A 1 80 ? -1.127 -2.900 -4.674 1.00 94.62 80 TYR A C 1
ATOM 634 O O . TYR A 1 80 ? -0.916 -3.543 -5.698 1.00 94.62 80 TYR A O 1
ATOM 642 N N . GLN A 1 81 ? -0.861 -3.403 -3.462 1.00 92.31 81 GLN A N 1
ATOM 643 C CA . GLN A 1 81 ? -0.248 -4.720 -3.261 1.00 92.31 81 GLN A CA 1
ATOM 644 C C . GLN A 1 81 ? -1.198 -5.881 -3.585 1.00 92.31 81 GLN A C 1
ATOM 646 O O . GLN A 1 81 ? -0.779 -6.849 -4.214 1.00 92.31 81 GLN A O 1
ATOM 651 N N . MET A 1 82 ? -2.445 -5.823 -3.108 1.00 94.50 82 MET A N 1
ATOM 652 C CA . MET A 1 82 ? -3.377 -6.965 -3.142 1.00 94.50 82 MET A CA 1
ATOM 653 C C . MET A 1 82 ? -4.623 -6.734 -4.008 1.00 94.50 82 MET A C 1
ATOM 655 O O . MET A 1 82 ? -5.516 -7.579 -4.060 1.00 94.50 82 MET A O 1
ATOM 659 N N . GLY A 1 83 ? -4.700 -5.587 -4.681 1.00 95.94 83 GLY A N 1
ATOM 660 C CA . GLY A 1 83 ? -5.864 -5.169 -5.451 1.00 95.94 83 GLY A CA 1
ATOM 661 C C . GLY A 1 83 ? -6.993 -4.598 -4.587 1.00 95.94 83 GLY A C 1
ATOM 662 O O . GLY A 1 83 ? -7.131 -4.889 -3.397 1.00 95.94 83 GLY A O 1
ATOM 663 N N . VAL A 1 84 ? -7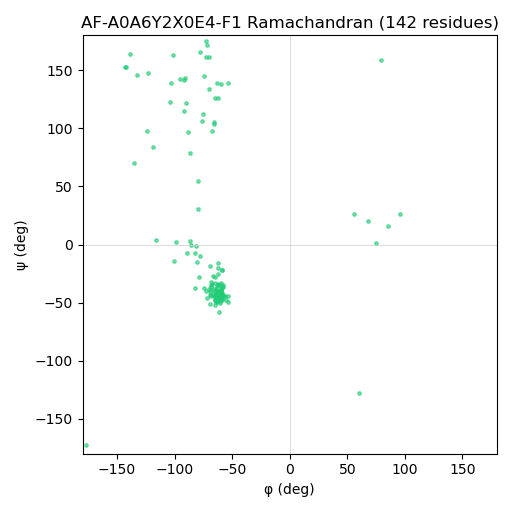.862 -3.810 -5.226 1.00 98.12 84 VAL A N 1
ATOM 664 C CA . VAL A 1 84 ? -9.034 -3.184 -4.584 1.00 98.12 84 VAL A CA 1
ATOM 665 C C . VAL A 1 84 ? -9.985 -4.227 -3.996 1.00 98.12 84 VAL A C 1
ATOM 667 O O . VAL A 1 84 ? -10.492 -4.037 -2.897 1.00 98.12 84 VAL A O 1
ATOM 670 N N . ASN A 1 85 ? -10.187 -5.358 -4.678 1.00 97.62 85 ASN A N 1
ATOM 671 C CA . ASN A 1 85 ? -11.033 -6.441 -4.166 1.00 97.62 85 ASN A CA 1
ATOM 672 C C . ASN A 1 85 ? -10.412 -7.141 -2.950 1.00 97.62 85 ASN A C 1
ATOM 674 O O . ASN A 1 85 ? -11.142 -7.517 -2.037 1.00 97.62 85 ASN A O 1
ATOM 678 N N . GLY A 1 86 ? -9.081 -7.278 -2.916 1.00 97.69 86 GLY A N 1
ATOM 679 C CA . GLY A 1 86 ? -8.373 -7.802 -1.750 1.00 97.69 86 GLY A CA 1
ATOM 680 C C . GLY A 1 86 ? -8.575 -6.897 -0.536 1.00 97.69 86 GLY A C 1
ATOM 681 O O . GLY A 1 86 ? -8.999 -7.374 0.513 1.00 97.69 86 GLY A O 1
ATOM 682 N N . LEU A 1 87 ? -8.396 -5.580 -0.708 1.00 98.62 87 LEU A N 1
ATOM 683 C CA . LEU A 1 87 ? -8.670 -4.597 0.344 1.00 98.62 87 LEU A CA 1
ATOM 684 C C . LEU A 1 87 ? -10.149 -4.590 0.766 1.00 98.62 87 LEU A C 1
ATOM 686 O O . LEU A 1 87 ? -10.451 -4.529 1.954 1.00 98.62 87 LEU A O 1
ATOM 690 N N . ALA A 1 88 ? -11.083 -4.704 -0.181 1.00 98.44 88 ALA A N 1
ATOM 691 C CA . ALA A 1 88 ? -12.518 -4.740 0.110 1.00 98.44 88 ALA A CA 1
ATOM 692 C C . ALA A 1 88 ? -12.925 -5.945 0.982 1.00 98.44 88 ALA A C 1
ATOM 694 O O . ALA A 1 88 ? -13.980 -5.911 1.618 1.00 98.44 88 ALA A O 1
ATOM 695 N N . GLY A 1 89 ? -12.097 -6.995 1.033 1.00 98.06 89 GLY A N 1
ATOM 696 C CA . GLY A 1 89 ? -12.274 -8.146 1.918 1.00 98.06 89 GLY A CA 1
ATOM 697 C C . GLY A 1 89 ? -12.052 -7.843 3.405 1.00 98.06 89 GLY A C 1
ATOM 698 O O . GLY A 1 89 ? -12.548 -8.590 4.249 1.00 98.06 89 GLY A O 1
ATOM 699 N N . PHE A 1 90 ? -11.385 -6.736 3.751 1.00 98.38 90 PHE A N 1
ATOM 700 C CA . PHE A 1 90 ? -11.111 -6.315 5.131 1.00 98.38 90 PHE A CA 1
ATOM 701 C C . PHE A 1 90 ? -12.336 -5.646 5.778 1.00 98.38 90 PHE A C 1
ATOM 703 O O . PHE A 1 90 ? -12.272 -4.518 6.259 1.00 98.38 90 PHE A O 1
ATOM 710 N N . ASN A 1 91 ? -13.480 -6.334 5.773 1.00 98.38 91 ASN A N 1
ATOM 711 C CA . ASN A 1 91 ? -14.768 -5.771 6.189 1.00 98.38 91 ASN A CA 1
ATOM 712 C C . ASN A 1 91 ? -14.722 -5.149 7.593 1.00 98.38 91 ASN A C 1
ATOM 714 O O . ASN A 1 91 ? -15.128 -4.003 7.758 1.00 98.38 91 ASN A O 1
ATOM 718 N N . ASN A 1 92 ? -14.188 -5.873 8.578 1.00 98.56 92 ASN A N 1
ATOM 719 C CA . ASN A 1 92 ? -14.126 -5.408 9.964 1.00 98.56 92 ASN A CA 1
ATOM 720 C C . ASN A 1 92 ? -13.202 -4.196 10.128 1.00 98.56 92 ASN A C 1
ATOM 722 O O . ASN A 1 92 ? -13.589 -3.219 10.759 1.00 98.56 92 ASN A O 1
ATOM 726 N N . MET A 1 93 ? -12.021 -4.222 9.502 1.00 98.75 93 MET A N 1
ATOM 727 C CA . MET A 1 93 ? -11.091 -3.088 9.505 1.00 98.75 93 MET A CA 1
ATOM 728 C C . MET A 1 93 ? -11.732 -1.847 8.874 1.00 98.75 93 MET A C 1
ATOM 730 O O . MET A 1 93 ? -11.651 -0.762 9.438 1.00 98.75 93 MET A O 1
ATOM 734 N N . LEU A 1 94 ? -12.390 -1.988 7.716 1.00 98.75 94 LEU A N 1
ATOM 735 C CA . LEU A 1 94 ? -13.036 -0.863 7.033 1.00 98.75 94 LEU A CA 1
ATOM 736 C C . LEU A 1 94 ? -14.180 -0.277 7.877 1.00 98.75 94 LEU A C 1
ATOM 738 O O . LEU A 1 94 ? -14.314 0.943 7.951 1.00 98.75 94 LEU A O 1
ATOM 742 N N . VAL A 1 95 ? -14.964 -1.125 8.554 1.00 98.69 95 VAL A N 1
ATOM 743 C CA . VAL A 1 95 ? -15.993 -0.684 9.512 1.00 98.69 95 VAL A CA 1
ATOM 744 C C . VAL A 1 95 ? -15.356 0.054 10.692 1.00 98.69 95 VAL A C 1
ATOM 746 O O . VAL A 1 95 ? -15.794 1.159 11.015 1.00 98.69 95 VAL A O 1
ATOM 749 N N . ALA A 1 96 ? -14.297 -0.500 11.286 1.00 98.81 96 ALA A N 1
ATOM 750 C CA . ALA A 1 96 ? -13.571 0.121 12.392 1.00 98.81 96 ALA A CA 1
ATOM 751 C C . ALA A 1 96 ? -13.022 1.506 12.007 1.00 98.81 96 ALA A C 1
ATOM 753 O O . ALA A 1 96 ? -13.227 2.464 12.745 1.00 98.81 96 ALA A O 1
ATOM 754 N N . ILE A 1 97 ? -12.448 1.652 10.806 1.00 98.75 97 ILE A N 1
ATOM 755 C CA . ILE A 1 97 ? -11.990 2.945 10.269 1.00 98.75 97 ILE A CA 1
ATOM 756 C C . ILE A 1 97 ? -13.139 3.955 10.183 1.00 98.75 97 ILE A C 1
ATOM 758 O O . ILE A 1 97 ? -12.985 5.093 10.619 1.00 98.75 97 ILE A O 1
ATOM 762 N N . THR A 1 98 ? -14.304 3.563 9.658 1.00 98.38 98 THR A N 1
ATOM 763 C CA . THR A 1 98 ? -15.458 4.482 9.592 1.00 98.38 98 THR A CA 1
ATOM 764 C C . THR A 1 98 ? -16.008 4.853 10.971 1.00 98.38 98 THR A C 1
ATOM 766 O O . THR A 1 98 ? -16.543 5.945 11.143 1.00 98.38 98 THR A O 1
ATOM 769 N N . GLY A 1 99 ? -15.837 3.974 11.962 1.00 98.44 99 GLY A N 1
ATOM 770 C CA . GLY A 1 99 ? -16.103 4.253 13.374 1.00 98.44 99 GLY A CA 1
ATOM 771 C C . GLY A 1 99 ? -14.971 4.997 14.090 1.00 98.44 99 GLY A C 1
ATOM 772 O O . 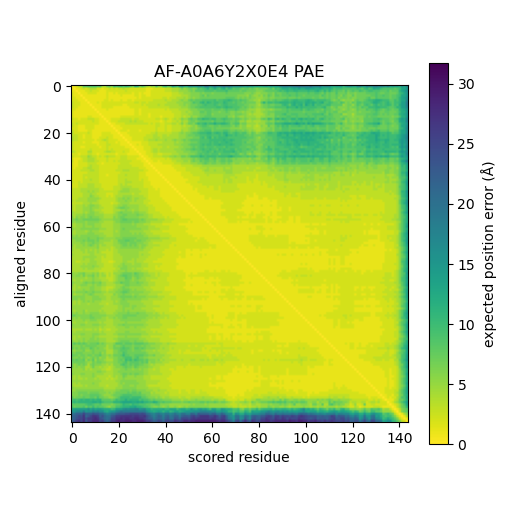GLY A 1 99 ? -15.117 5.304 15.268 1.00 98.44 99 GLY A O 1
ATOM 773 N N . GLN A 1 100 ? -13.863 5.287 13.396 1.00 98.38 100 GLN A N 1
ATOM 774 C CA . GLN A 1 100 ? -12.627 5.857 13.944 1.00 98.38 100 GLN A CA 1
ATOM 775 C C . GLN A 1 100 ? -12.025 5.039 15.103 1.00 98.38 100 GLN A C 1
ATOM 777 O O . GLN A 1 100 ? -11.300 5.569 15.944 1.00 98.38 100 GLN A O 1
ATOM 782 N N . ASP A 1 101 ? -12.299 3.734 15.133 1.00 98.69 101 ASP A N 1
ATOM 783 C CA . ASP A 1 101 ? -11.693 2.778 16.058 1.00 98.69 101 ASP A CA 1
ATOM 784 C C . ASP A 1 101 ? -10.368 2.269 15.472 1.00 98.69 101 ASP A C 1
ATOM 786 O O . ASP A 1 101 ? -10.276 1.206 14.853 1.00 98.69 101 ASP A O 1
ATOM 790 N N . TRP A 1 102 ? -9.333 3.099 15.609 1.00 98.69 102 TRP A N 1
ATOM 791 C CA . TRP A 1 102 ? -8.021 2.869 14.999 1.00 98.69 102 TRP A CA 1
ATOM 792 C C . TRP A 1 102 ? -7.286 1.664 15.585 1.00 98.69 102 TRP A C 1
ATOM 794 O O . TRP A 1 102 ? -6.604 0.954 14.846 1.00 98.69 102 TRP A O 1
ATOM 804 N N . ASN A 1 103 ? -7.469 1.406 16.883 1.00 98.69 103 ASN A N 1
ATOM 805 C CA . ASN A 1 103 ? -6.884 0.249 17.557 1.00 98.69 103 ASN A CA 1
ATOM 806 C C . ASN A 1 103 ? -7.463 -1.041 16.975 1.00 98.69 103 ASN A C 1
ATOM 808 O O . ASN A 1 103 ? -6.711 -1.921 16.558 1.00 98.69 103 ASN A O 1
ATOM 812 N N . ASN A 1 104 ? -8.793 -1.128 16.862 1.00 98.75 104 ASN A N 1
ATOM 813 C CA . ASN A 1 104 ? -9.433 -2.297 16.270 1.00 98.75 104 ASN A CA 1
ATOM 81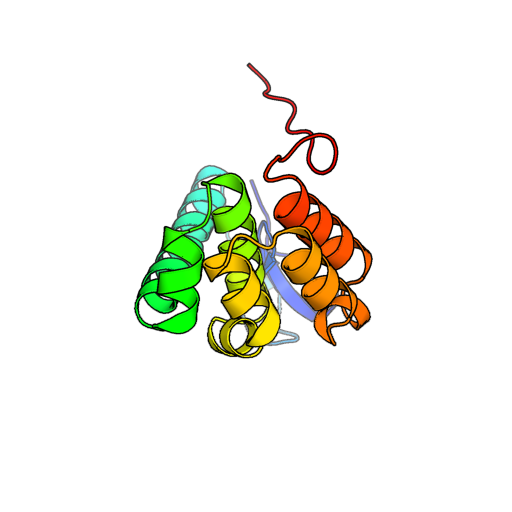4 C C . ASN A 1 104 ? -9.095 -2.443 14.777 1.00 98.75 104 ASN A C 1
ATOM 816 O O . ASN A 1 104 ? -8.850 -3.550 14.304 1.00 98.75 104 ASN A O 1
ATOM 820 N N . ALA A 1 105 ? -9.019 -1.339 14.026 1.00 98.81 105 ALA A N 1
ATOM 821 C CA . ALA A 1 105 ? -8.605 -1.384 12.625 1.00 98.81 105 ALA A CA 1
ATOM 822 C C . ALA A 1 105 ? -7.199 -1.993 12.459 1.00 98.81 105 ALA A C 1
ATOM 824 O O . ALA A 1 105 ? -7.011 -2.892 11.638 1.00 98.81 105 ALA A O 1
ATOM 825 N N . ALA A 1 106 ? -6.228 -1.551 13.261 1.00 98.75 106 ALA A N 1
ATOM 826 C CA . ALA A 1 106 ? -4.868 -2.086 13.248 1.00 98.75 106 ALA A CA 1
ATOM 827 C C . ALA A 1 106 ? -4.828 -3.571 13.645 1.00 98.75 106 ALA A C 1
ATOM 829 O O . ALA A 1 106 ? -4.166 -4.388 13.003 1.00 98.75 106 ALA A O 1
ATOM 830 N N . ASP A 1 107 ? -5.598 -3.949 14.656 1.00 98.75 107 ASP A N 1
ATOM 831 C CA . ASP A 1 107 ? -5.735 -5.328 15.110 1.00 98.75 107 ASP A CA 1
ATOM 832 C C . ASP A 1 107 ? -6.308 -6.272 14.038 1.00 98.75 107 ASP A C 1
ATOM 834 O O . ASP A 1 107 ? -5.798 -7.381 13.838 1.00 98.75 107 ASP A O 1
ATOM 838 N N . GLU A 1 108 ? -7.329 -5.833 13.300 1.00 98.69 108 GLU A N 1
ATOM 839 C CA . GLU A 1 108 ? -7.879 -6.577 12.161 1.00 98.69 108 GLU A CA 1
ATOM 840 C C . GLU A 1 108 ? -6.838 -6.754 11.043 1.00 98.69 108 GLU A C 1
ATOM 842 O O . GLU A 1 108 ? -6.776 -7.813 10.409 1.00 98.69 108 GLU A O 1
ATOM 847 N N . MET A 1 109 ? -5.959 -5.768 10.828 1.00 98.50 109 MET A N 1
ATOM 848 C CA . MET A 1 109 ? -4.836 -5.909 9.894 1.00 98.50 109 MET A CA 1
ATOM 849 C C . MET A 1 109 ? -3.847 -6.973 10.366 1.00 98.50 109 MET A C 1
ATOM 851 O O . MET A 1 109 ? -3.491 -7.853 9.577 1.00 98.50 109 MET A O 1
ATOM 855 N N . ARG A 1 110 ? -3.443 -6.942 11.642 1.00 98.44 110 ARG A N 1
ATOM 856 C CA . ARG A 1 110 ? -2.477 -7.888 12.233 1.00 98.44 110 ARG A CA 1
ATOM 857 C C . ARG A 1 110 ? -2.974 -9.334 12.217 1.00 98.44 110 ARG A C 1
ATOM 859 O O . ARG A 1 110 ? -2.185 -10.256 12.024 1.00 98.44 110 ARG A O 1
ATOM 866 N N . ARG A 1 111 ? -4.283 -9.553 12.378 1.00 97.81 111 ARG A N 1
ATOM 867 C CA . ARG A 1 111 ? -4.899 -10.896 12.370 1.00 97.81 111 ARG A CA 1
ATOM 868 C C . ARG A 1 111 ? -5.168 -11.456 10.964 1.00 97.81 111 ARG A C 1
ATOM 870 O O . ARG A 1 111 ? -5.537 -12.625 10.827 1.00 97.81 111 ARG A O 1
ATOM 877 N N . SER A 1 112 ? -4.980 -10.656 9.915 1.00 97.69 112 SER A N 1
ATOM 878 C CA . SER A 1 112 ? -5.330 -11.018 8.537 1.00 97.69 112 SER A CA 1
ATOM 879 C C . SER A 1 112 ? -4.397 -12.061 7.896 1.00 97.69 112 SER A C 1
ATOM 881 O O . SER A 1 112 ? -3.248 -12.260 8.293 1.00 97.69 112 SER A O 1
ATOM 883 N N . ILE A 1 113 ? -4.864 -12.707 6.820 1.00 95.69 113 ILE A N 1
ATOM 884 C CA . ILE A 1 113 ? -4.011 -13.560 5.966 1.00 95.69 113 ILE A CA 1
ATOM 885 C C . ILE A 1 113 ? -2.874 -12.742 5.342 1.00 95.69 113 ILE A C 1
ATOM 887 O O . ILE A 1 113 ? -1.760 -13.241 5.200 1.00 95.69 113 ILE A O 1
ATOM 891 N N . TRP A 1 114 ? -3.136 -11.479 5.010 1.00 96.38 114 TRP A N 1
ATOM 892 C CA . TRP A 1 114 ? -2.124 -10.575 4.477 1.00 96.38 114 TRP A CA 1
ATOM 893 C C . TRP A 1 114 ? -0.953 -10.381 5.450 1.00 96.38 114 TRP A C 1
ATOM 895 O O . TRP A 1 114 ? 0.201 -10.429 5.025 1.00 96.38 114 TRP A O 1
ATOM 905 N N . ALA A 1 115 ? -1.223 -10.285 6.756 1.00 97.31 115 ALA A N 1
ATOM 906 C CA . ALA A 1 115 ? -0.175 -10.249 7.774 1.00 97.31 115 ALA A CA 1
ATOM 907 C C . ALA A 1 115 ? 0.634 -11.548 7.847 1.00 97.31 115 ALA A C 1
ATOM 909 O O . ALA A 1 115 ? 1.839 -11.508 8.058 1.00 97.31 115 ALA A O 1
ATOM 910 N N . LYS A 1 116 ? 0.025 -12.707 7.581 1.00 96.19 116 LYS A N 1
ATOM 911 C CA . LYS A 1 116 ? 0.778 -13.970 7.490 1.00 96.19 116 LYS A CA 1
ATOM 912 C C . LYS A 1 116 ? 1.695 -14.017 6.264 1.00 96.19 116 LYS A C 1
ATOM 914 O O . LYS A 1 116 ? 2.746 -14.643 6.319 1.00 96.19 116 LYS A O 1
ATOM 919 N N . GLN A 1 117 ? 1.300 -13.377 5.163 1.00 93.12 117 GLN A N 1
ATOM 920 C CA . GLN A 1 117 ? 2.060 -13.370 3.907 1.00 93.12 117 GLN A CA 1
ATOM 921 C C . GLN A 1 117 ? 3.187 -12.331 3.896 1.00 93.12 117 GLN A C 1
ATOM 923 O O . GLN A 1 117 ? 4.255 -12.594 3.350 1.00 93.12 117 GLN A O 1
ATOM 928 N N . THR A 1 118 ? 2.962 -11.152 4.483 1.00 93.75 118 THR A N 1
ATOM 929 C CA . THR A 1 118 ? 3.954 -10.068 4.556 1.00 93.75 118 THR A CA 1
ATOM 930 C C . THR A 1 118 ? 3.992 -9.446 5.958 1.00 93.75 118 THR A C 1
ATOM 932 O O . THR A 1 118 ? 3.552 -8.304 6.117 1.00 93.75 118 THR A O 1
ATOM 935 N N . PRO A 1 119 ? 4.504 -10.166 6.977 1.00 96.44 119 PRO A N 1
ATOM 936 C CA . PRO A 1 119 ? 4.336 -9.811 8.391 1.00 96.44 119 PRO A CA 1
ATOM 937 C C . PRO A 1 119 ? 4.931 -8.456 8.758 1.00 96.44 119 PRO A C 1
ATOM 939 O O . PRO A 1 119 ? 4.243 -7.620 9.332 1.00 96.44 119 PRO A O 1
ATOM 942 N N . GLU A 1 120 ? 6.170 -8.183 8.352 1.00 96.56 120 GLU A N 1
ATOM 943 C CA . GLU A 1 120 ? 6.823 -6.910 8.674 1.00 96.56 120 GLU A CA 1
ATOM 944 C C . GLU A 1 120 ? 6.110 -5.709 8.043 1.00 96.56 120 GLU A C 1
ATOM 946 O O . GLU A 1 120 ? 6.003 -4.650 8.656 1.00 96.56 120 GLU A O 1
ATOM 951 N N . ARG A 1 121 ? 5.615 -5.858 6.806 1.00 95.81 121 ARG A N 1
ATOM 952 C CA . ARG A 1 121 ? 4.858 -4.794 6.134 1.00 95.81 121 ARG A CA 1
ATOM 953 C C . ARG A 1 121 ? 3.510 -4.584 6.807 1.00 95.81 121 ARG A C 1
ATOM 955 O O . ARG A 1 121 ? 3.113 -3.442 7.001 1.00 95.81 121 ARG A O 1
ATOM 962 N N . ALA A 1 122 ? 2.824 -5.670 7.146 1.00 97.88 122 ALA A N 1
ATOM 963 C CA . ALA A 1 122 ? 1.532 -5.586 7.797 1.00 97.88 122 ALA A CA 1
ATOM 964 C C . ALA A 1 122 ? 1.627 -4.926 9.171 1.00 97.88 122 ALA A C 1
ATOM 966 O O . ALA A 1 122 ? 0.791 -4.078 9.461 1.00 97.88 122 ALA A O 1
ATOM 967 N N . GLU A 1 123 ? 2.661 -5.234 9.961 1.00 98.19 123 GLU A N 1
ATOM 968 C CA . GLU A 1 123 ? 2.860 -4.576 11.254 1.00 98.19 123 GLU A CA 1
ATOM 969 C C . GLU A 1 123 ? 3.103 -3.078 11.083 1.00 98.19 123 GLU A C 1
ATOM 971 O O . GLU A 1 123 ? 2.393 -2.282 11.687 1.00 98.19 123 GLU A O 1
ATOM 976 N N . ARG A 1 124 ? 4.021 -2.672 10.193 1.00 97.75 124 ARG A N 1
ATOM 977 C CA . ARG A 1 124 ? 4.266 -1.243 9.931 1.00 97.75 124 ARG A CA 1
ATOM 978 C C . ARG A 1 124 ? 2.988 -0.508 9.525 1.00 97.75 124 ARG A C 1
ATOM 980 O O . ARG A 1 124 ? 2.680 0.550 10.065 1.00 97.75 124 ARG A O 1
ATOM 987 N N . HIS A 1 125 ? 2.225 -1.075 8.595 1.00 98.38 125 HIS A N 1
ATOM 988 C CA . HIS A 1 125 ? 0.967 -0.488 8.132 1.00 98.38 125 HIS A CA 1
ATOM 989 C C . HIS A 1 125 ? -0.086 -0.428 9.242 1.00 98.38 125 HIS A C 1
ATOM 991 O O . HIS A 1 125 ? -0.774 0.583 9.357 1.00 98.38 125 HIS A O 1
ATOM 997 N N . ALA A 1 126 ? -0.192 -1.471 10.069 1.00 98.56 126 ALA A N 1
ATOM 998 C CA . ALA A 1 126 ? -1.100 -1.502 11.210 1.00 98.56 126 ALA A CA 1
ATOM 999 C C . ALA A 1 126 ? -0.736 -0.422 12.235 1.00 98.56 126 ALA A C 1
ATOM 1001 O O . ALA A 1 126 ? -1.611 0.334 12.644 1.00 98.56 126 ALA A O 1
ATOM 1002 N N . THR A 1 127 ? 0.552 -0.265 12.565 1.00 98.44 127 THR A N 1
ATOM 1003 C CA . THR A 1 127 ? 1.019 0.809 13.453 1.00 98.44 127 THR A CA 1
ATOM 1004 C C . THR A 1 127 ? 0.660 2.190 12.898 1.00 98.44 127 THR A C 1
ATOM 1006 O O . THR A 1 127 ? 0.205 3.047 13.644 1.00 98.44 127 THR A O 1
ATOM 1009 N N . VAL A 1 128 ? 0.814 2.423 11.590 1.00 98.44 128 VAL A N 1
ATOM 1010 C CA . VAL A 1 128 ? 0.450 3.713 10.973 1.00 98.44 128 VAL A CA 1
ATOM 1011 C C . VAL A 1 128 ? -1.066 3.940 10.966 1.00 98.44 128 VAL A C 1
ATOM 1013 O O . VAL A 1 128 ? -1.518 5.066 11.169 1.00 98.44 128 VAL A O 1
ATOM 1016 N N . ILE A 1 129 ? -1.874 2.895 10.765 1.00 98.50 129 ILE A N 1
ATOM 1017 C CA . ILE A 1 129 ? -3.337 2.992 10.894 1.00 98.50 129 ILE A CA 1
ATOM 1018 C C . ILE A 1 129 ? -3.733 3.350 12.328 1.00 98.50 129 ILE A C 1
ATOM 1020 O O . ILE A 1 129 ? -4.570 4.233 12.520 1.00 98.50 129 ILE A O 1
ATOM 1024 N N . GLU A 1 130 ? -3.088 2.737 13.316 1.00 98.56 130 GLU A N 1
ATOM 1025 C CA . GLU A 1 130 ? -3.291 2.998 14.741 1.00 98.56 130 GLU A CA 1
ATOM 1026 C C . GLU A 1 130 ? -2.945 4.456 15.095 1.00 98.56 130 GLU A C 1
ATOM 1028 O O . GLU A 1 130 ? -3.807 5.231 15.517 1.00 98.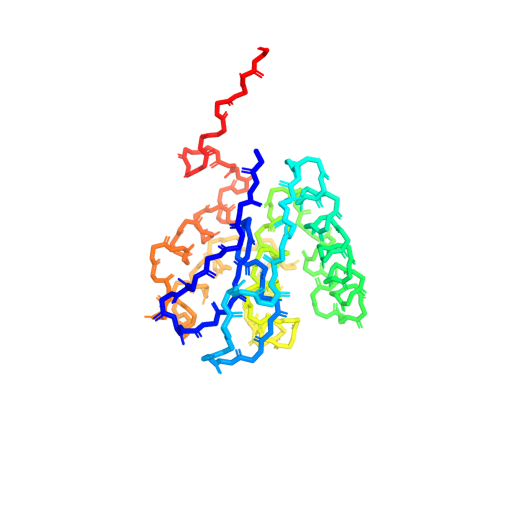56 130 GLU A O 1
ATOM 1033 N N . THR A 1 131 ? -1.709 4.881 14.823 1.00 97.94 131 THR A N 1
ATOM 1034 C CA . THR A 1 131 ? -1.186 6.195 15.239 1.00 97.94 131 THR A CA 1
ATOM 1035 C C . THR A 1 131 ? -1.648 7.348 14.351 1.00 97.94 131 THR A C 1
ATOM 1037 O O . THR A 1 131 ? -1.725 8.492 14.799 1.00 97.94 131 THR A O 1
ATOM 1040 N N . GLY A 1 132 ? -1.941 7.075 13.078 1.00 97.69 132 GLY A N 1
ATOM 1041 C CA . GLY A 1 132 ? -2.196 8.096 12.066 1.00 97.69 132 GLY A CA 1
ATOM 1042 C C . GLY A 1 132 ? -0.961 8.922 11.695 1.00 97.69 132 GLY A C 1
ATOM 1043 O O . GLY A 1 132 ? -1.125 10.034 11.189 1.00 97.69 132 GLY A O 1
ATOM 1044 N N . GLN A 1 133 ? 0.249 8.413 11.961 1.00 96.81 133 GLN A N 1
ATOM 1045 C CA . GLN A 1 133 ? 1.524 9.091 11.715 1.00 96.81 133 GLN A CA 1
ATOM 1046 C C . GLN A 1 133 ? 2.532 8.173 11.018 1.00 96.81 133 GLN A C 1
ATOM 1048 O O . GLN A 1 133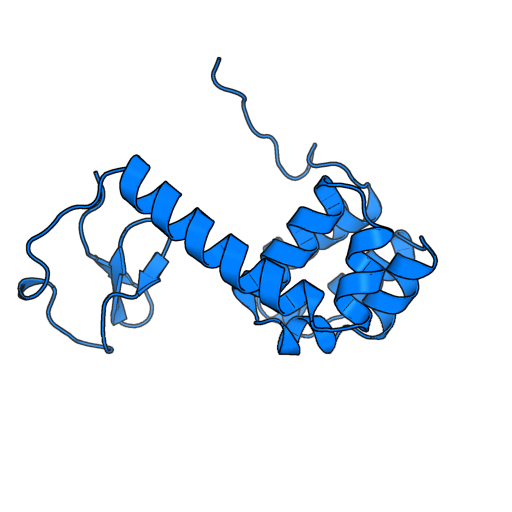 ? 2.580 6.974 11.279 1.00 96.81 133 GLN A O 1
ATOM 1053 N N . TRP A 1 134 ? 3.369 8.756 10.153 1.00 92.88 134 TRP A N 1
ATOM 1054 C CA . TRP A 1 134 ? 4.472 8.037 9.515 1.00 92.88 134 TRP A CA 1
ATOM 1055 C C . TRP A 1 134 ? 5.566 7.679 10.515 1.00 92.88 134 TRP A C 1
ATOM 1057 O O . TRP A 1 134 ? 5.960 6.522 10.609 1.00 92.88 134 TRP A O 1
ATOM 1067 N N . ALA A 1 135 ? 6.045 8.657 11.281 1.00 90.31 135 ALA A N 1
ATOM 1068 C CA . ALA A 1 135 ? 7.076 8.436 12.283 1.00 90.31 135 ALA A CA 1
ATOM 1069 C C . ALA A 1 135 ? 6.504 7.708 13.519 1.00 90.31 135 ALA A C 1
ATOM 1071 O O . ALA A 1 135 ? 5.358 7.955 13.894 1.00 90.31 135 ALA A O 1
ATOM 1072 N N . PRO A 1 136 ? 7.288 6.831 14.174 1.00 88.50 136 PRO A N 1
ATOM 1073 C CA . PRO A 1 136 ? 8.665 6.447 13.837 1.00 88.50 136 PRO A CA 1
ATOM 1074 C C . PRO A 1 136 ? 8.761 5.303 12.808 1.00 88.50 136 PRO A C 1
ATOM 1076 O O . PRO A 1 136 ? 9.862 4.882 12.463 1.00 88.50 136 PRO A O 1
ATOM 1079 N N . VAL A 1 137 ? 7.627 4.774 12.339 1.00 9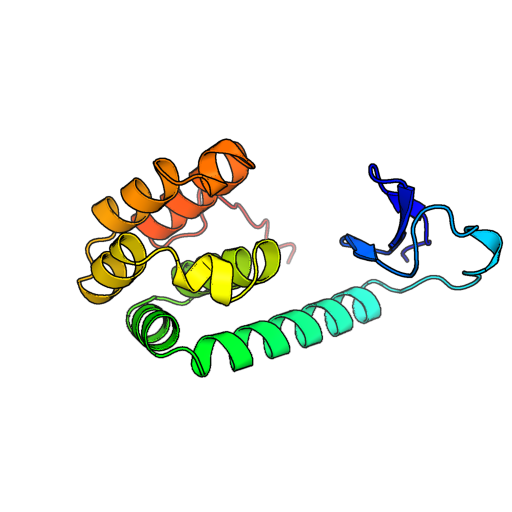0.88 137 VAL A N 1
ATOM 1080 C CA . VAL A 1 137 ? 7.551 3.576 11.484 1.00 90.88 137 VAL A CA 1
ATOM 1081 C C . VAL A 1 137 ? 8.225 3.795 10.128 1.00 90.88 137 VAL A C 1
ATOM 1083 O O . VAL A 1 137 ? 8.970 2.948 9.638 1.00 90.88 137 VAL A O 1
ATOM 1086 N N . TYR A 1 138 ? 7.956 4.952 9.534 1.00 87.38 138 TYR A N 1
ATOM 1087 C CA . TYR A 1 138 ? 8.500 5.438 8.281 1.00 87.38 138 TYR A CA 1
ATOM 1088 C C . TYR A 1 138 ? 9.154 6.790 8.543 1.00 87.38 138 TYR A C 1
ATOM 1090 O O . TYR A 1 138 ? 8.493 7.828 8.578 1.00 87.38 138 TYR A O 1
ATOM 1098 N N . ASN A 1 139 ? 10.471 6.775 8.732 1.00 81.19 139 ASN A N 1
ATOM 1099 C CA . ASN A 1 139 ? 11.262 7.996 8.784 1.00 81.19 139 ASN A CA 1
ATOM 1100 C C . ASN A 1 139 ? 11.701 8.360 7.369 1.00 81.19 139 ASN A C 1
ATOM 1102 O O . ASN A 1 139 ? 12.694 7.847 6.854 1.00 81.19 139 ASN A O 1
ATOM 1106 N N . PHE A 1 140 ? 10.952 9.261 6.742 1.00 74.94 140 PHE A N 1
ATOM 1107 C CA . PHE A 1 140 ? 11.416 9.921 5.534 1.00 74.94 140 PHE A CA 1
ATOM 1108 C C . PHE A 1 140 ? 12.430 10.981 5.956 1.00 74.94 140 PHE A C 1
ATOM 1110 O O . PHE A 1 140 ? 12.068 12.002 6.540 1.00 74.94 140 PHE A O 1
ATOM 1117 N N . VAL A 1 141 ? 13.715 10.730 5.703 1.00 52.22 141 VAL A N 1
ATOM 1118 C CA . VAL A 1 141 ? 14.704 11.808 5.734 1.00 52.22 141 VAL A CA 1
ATOM 1119 C C . VAL A 1 141 ? 14.336 12.723 4.573 1.00 52.22 141 VAL A C 1
ATOM 1121 O O . VAL A 1 141 ? 14.518 12.353 3.414 1.00 52.22 141 VAL A O 1
ATOM 1124 N N . ILE A 1 142 ? 13.746 13.880 4.875 1.00 43.88 142 ILE A N 1
ATOM 1125 C CA . ILE A 1 142 ? 13.580 14.930 3.875 1.00 43.88 142 ILE A CA 1
ATOM 1126 C C . ILE A 1 142 ? 14.994 15.420 3.577 1.00 43.88 142 ILE A C 1
ATOM 1128 O O . ILE A 1 142 ? 15.563 16.193 4.345 1.00 43.88 142 ILE A O 1
ATOM 1132 N N . ASN A 1 143 ? 15.587 14.910 2.500 1.00 36.25 143 ASN A N 1
ATOM 1133 C CA . ASN A 1 143 ? 16.752 15.548 1.912 1.00 36.25 143 ASN A CA 1
ATOM 1134 C C . ASN A 1 143 ? 16.257 16.895 1.371 1.00 36.25 143 ASN A C 1
ATOM 1136 O O . ASN A 1 143 ? 15.503 16.920 0.397 1.00 36.25 143 ASN A O 1
ATOM 1140 N N . GLN A 1 144 ? 16.583 17.967 2.097 1.00 33.06 144 GLN A N 1
ATOM 1141 C CA . GLN A 1 144 ? 16.428 19.349 1.640 1.00 33.06 144 GLN A CA 1
ATOM 1142 C C . GLN A 1 144 ? 17.318 19.610 0.426 1.00 33.06 144 GLN A C 1
ATOM 1144 O O . GLN A 1 144 ? 18.434 19.040 0.387 1.00 33.06 144 GLN A O 1
#

Nearest PDB structures (foldseek):
  3pbl-assembly1_A  TM=8.662E-01  e=2.028E-08  Homo sapiens
  6m9t-assembly1_A  TM=8.643E-01  e=1.553E-08  Homo sapiens
  175l-assembly1_A  TM=8.507E-01  e=2.648E-08  Tequatrovirus T4
  3oe9-assembly1_A  TM=8.391E-01  e=4.516E-08  Homo sapiens
  5ndz-assembly1_A  TM=8.939E-01  e=5.259E-07  Tequatrovirus T4